Protein AF-A0A6G5A129-F1 (afdb_monomer_lite)

InterPro domains:
  IPR042097 Aminopeptidase N-like 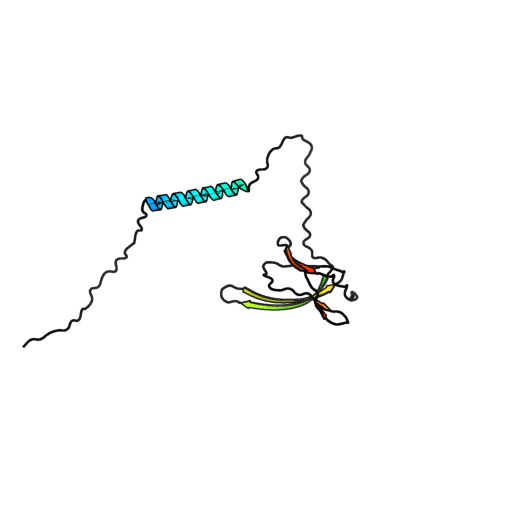, N-terminal domain superfamliy [G3DSA:2.60.40.1730] (72-171)
  IPR042097 Aminopeptidase N-like , N-terminal domain superfamliy [SSF63737] (74-168)
  IPR045357 Aminopeptidase N-like , N-terminal domain [PF17900] (83-166)
  IPR050344 Peptidase M1 family aminopeptidases [PTHR11533] (62-167)

Foldseek 3Di:
DDDDDDDDDDDDPDDPDPDPDDDDQPPVNVVVVVVVVVVVVVVVVVVVVVPDPPDDDDDDDDDDDDDPDPDDPDPLDDDPQKDWDDKDKAKAWDPPDPGDIDIDIDTDIAGQDKDQKDKDAADPDDDPDDWDWAQDPVGIDTWDWDDWDAPHVSRMIITGTPGIHDGGDDDDDD

Radius of gyration: 35.51 Å; chains: 1; bounding box: 64×57×125 Å

Organism: Rhipicephalus microplus (NCBI:txid6941)

pLDDT: mean 80.68, std 17.99, range [32.91, 98.31]

Sequence (174 aa):
MSPSTEYLDMDKNDDVAHKNRGMYVSHKCIAICVILVVAALAIVGITTKLLTEKGESGTAKPAEPIKPVPALPKNVRLPRSLVPVHYDVELTPRLDGKFTFNGSVAILVRCALETWNVTLHIKDLNVSDVSVSESNAAGDSHVEHDSYDEDKHLQFLIIKLKRPLAVGPTTPSG

Structure (mmCIF, N/CA/C/O backbone):
data_AF-A0A6G5A129-F1
#
_entry.id   AF-A0A6G5A129-F1
#
loop_
_atom_site.group_PDB
_atom_site.id
_atom_site.type_symbol
_atom_site.label_atom_id
_atom_site.label_alt_id
_atom_site.label_comp_id
_atom_site.label_asym_id
_atom_site.label_entity_id
_atom_site.label_seq_id
_atom_site.pdbx_PDB_ins_code
_atom_site.Cartn_x
_atom_site.Cartn_y
_atom_site.Cartn_z
_atom_site.occupancy
_atom_site.B_iso_or_equiv
_atom_site.auth_seq_id
_atom_site.auth_comp_id
_atom_site.auth_asym_id
_atom_site.auth_atom_id
_atom_site.pdbx_PDB_model_num
ATOM 1 N N . MET A 1 1 ? -31.109 0.072 96.633 1.00 41.88 1 MET A N 1
ATOM 2 C CA . MET A 1 1 ? -29.932 0.339 95.782 1.00 41.88 1 MET A CA 1
ATOM 3 C C . MET A 1 1 ? -30.396 0.302 94.337 1.00 41.88 1 MET A C 1
ATOM 5 O O . MET A 1 1 ? -30.818 -0.753 93.893 1.00 41.88 1 MET A O 1
ATOM 9 N N . SER A 1 2 ? -30.400 1.448 93.656 1.00 54.59 2 SER A N 1
ATOM 10 C CA . SER A 1 2 ? -30.260 1.482 92.187 1.00 54.59 2 SER A CA 1
ATOM 11 C C . SER A 1 2 ? -28.765 1.299 91.863 1.00 54.59 2 SER A C 1
ATOM 13 O O . SER A 1 2 ? -27.963 1.622 92.752 1.00 54.59 2 SER A O 1
ATOM 15 N N . PRO A 1 3 ? -28.363 0.748 90.698 1.00 52.59 3 PRO A N 1
ATOM 16 C CA . PRO A 1 3 ? -28.336 1.493 89.417 1.00 52.59 3 PRO A CA 1
ATOM 17 C C . PRO A 1 3 ? -28.801 0.664 88.180 1.00 52.59 3 PRO A C 1
ATOM 19 O O . PRO A 1 3 ? -28.818 -0.559 88.238 1.00 52.59 3 PRO A O 1
ATOM 22 N N . SER A 1 4 ? -29.429 1.281 87.161 1.00 51.31 4 SER A N 1
ATOM 23 C CA . SER A 1 4 ? -28.897 1.711 85.827 1.00 51.31 4 SER A CA 1
ATOM 24 C C . SER A 1 4 ? -28.248 0.600 84.976 1.00 51.31 4 SER A C 1
ATOM 26 O O . SER A 1 4 ? -27.444 -0.140 85.520 1.00 51.31 4 SER A O 1
ATOM 28 N N . THR A 1 5 ? -28.393 0.427 83.652 1.00 57.16 5 THR A N 1
ATOM 29 C CA . THR A 1 5 ? -29.165 0.979 82.504 1.00 57.16 5 THR A CA 1
ATOM 30 C C . THR A 1 5 ? -28.729 0.140 81.283 1.00 57.16 5 THR A C 1
ATOM 32 O O . THR A 1 5 ? -27.524 0.024 81.103 1.00 57.16 5 THR A O 1
ATOM 35 N N . GLU A 1 6 ? -29.629 -0.349 80.420 1.00 54.47 6 GLU A N 1
ATOM 36 C CA . GLU A 1 6 ? -29.341 -0.714 79.005 1.00 54.47 6 GLU A CA 1
ATOM 37 C C . GLU A 1 6 ? -30.702 -0.939 78.306 1.00 54.47 6 GLU A C 1
ATOM 39 O O . GLU A 1 6 ? -31.440 -1.845 78.676 1.00 54.47 6 GLU A O 1
ATOM 44 N N . TYR A 1 7 ? -31.288 0.032 77.598 1.00 56.38 7 TYR A N 1
ATOM 45 C CA . TYR A 1 7 ? -31.047 0.409 76.196 1.00 56.38 7 TYR A CA 1
ATOM 46 C C . TYR A 1 7 ? -30.998 -0.777 75.224 1.00 56.38 7 TYR A C 1
ATOM 48 O O . TYR A 1 7 ? -29.929 -1.253 74.871 1.00 56.38 7 TYR A O 1
ATOM 56 N N . LEU A 1 8 ? -32.168 -1.191 74.732 1.00 56.53 8 LEU A N 1
ATOM 57 C CA . LEU A 1 8 ? -32.296 -1.712 73.375 1.00 56.53 8 LEU A CA 1
ATOM 58 C C . LEU A 1 8 ? -33.528 -1.085 72.726 1.00 56.53 8 LEU A C 1
ATOM 60 O O . LEU A 1 8 ? -34.671 -1.458 72.991 1.00 56.53 8 LEU A O 1
ATOM 64 N N . ASP A 1 9 ? -33.233 -0.090 71.895 1.00 58.56 9 ASP A N 1
ATOM 65 C CA . ASP A 1 9 ? -34.072 0.383 70.809 1.00 58.56 9 ASP A CA 1
ATOM 66 C C . ASP A 1 9 ? -34.520 -0.801 69.949 1.00 58.56 9 ASP A C 1
ATOM 68 O O . ASP A 1 9 ? -33.696 -1.548 69.420 1.00 58.56 9 ASP A O 1
ATOM 72 N N . MET A 1 10 ? -35.828 -0.953 69.776 1.00 60.31 10 MET A N 1
ATOM 73 C CA . MET A 1 10 ? -36.397 -1.806 68.741 1.00 60.31 10 MET A CA 1
ATOM 74 C C . MET A 1 10 ? -37.401 -0.978 67.944 1.00 60.31 10 MET A C 1
ATOM 76 O O . MET A 1 10 ? -38.541 -0.760 68.347 1.00 60.31 10 MET A O 1
ATOM 80 N N . ASP A 1 11 ? -36.867 -0.484 66.831 1.00 59.62 11 ASP A N 1
ATOM 81 C CA . ASP A 1 11 ? -37.473 -0.469 65.504 1.00 59.62 11 ASP A CA 1
ATOM 82 C C . ASP A 1 11 ? -38.799 0.292 65.344 1.00 59.62 11 ASP A C 1
ATOM 84 O O . ASP A 1 11 ? -39.902 -0.258 65.365 1.00 59.62 11 ASP A O 1
ATOM 88 N N . LYS A 1 12 ? -38.671 1.604 65.112 1.00 59.81 12 LYS A N 1
ATOM 89 C CA . LYS A 1 12 ? -39.707 2.375 64.425 1.00 59.81 12 LYS A CA 1
ATOM 90 C C . LYS A 1 12 ? -39.585 2.078 62.934 1.00 59.81 12 LYS A C 1
ATOM 92 O O . LYS A 1 12 ? -38.637 2.498 62.281 1.00 59.81 12 LYS A O 1
ATOM 97 N N . ASN A 1 13 ? -40.566 1.340 62.433 1.00 57.28 13 ASN A N 1
ATOM 98 C CA . ASN A 1 13 ? -40.803 1.136 61.016 1.00 57.28 13 ASN A CA 1
ATOM 99 C C . ASN A 1 13 ? -41.123 2.496 60.371 1.00 57.28 13 ASN A C 1
ATOM 101 O O . ASN A 1 13 ? -42.261 2.963 60.422 1.00 57.28 13 ASN A O 1
ATOM 105 N N . ASP A 1 14 ? -40.098 3.152 59.834 1.00 64.69 14 ASP A N 1
ATOM 106 C CA . ASP A 1 14 ? -40.235 4.406 59.107 1.00 64.69 14 ASP A CA 1
ATOM 107 C C . ASP A 1 14 ? -40.637 4.103 57.659 1.00 64.69 14 ASP A C 1
ATOM 109 O O . ASP A 1 14 ? -39.855 3.596 56.851 1.00 64.69 14 ASP A O 1
ATOM 113 N N . ASP A 1 15 ? -41.885 4.440 57.337 1.00 61.50 15 ASP A N 1
ATOM 114 C CA . ASP A 1 15 ? -42.416 4.515 55.982 1.00 61.50 15 ASP A CA 1
ATOM 115 C C . ASP A 1 15 ? -41.461 5.306 55.068 1.00 61.50 15 ASP A C 1
ATOM 117 O O . ASP A 1 15 ? -41.322 6.531 55.169 1.00 61.50 15 ASP A O 1
ATOM 121 N N . VAL A 1 16 ? -40.805 4.617 54.129 1.00 59.00 16 VAL A N 1
ATOM 122 C CA . VAL A 1 16 ? -39.962 5.257 53.111 1.00 59.00 16 VAL A CA 1
ATOM 123 C C . VAL A 1 16 ? -40.865 5.949 52.089 1.00 59.00 16 VAL A C 1
ATOM 125 O O . VAL A 1 16 ? -41.229 5.407 51.046 1.00 59.00 16 VAL A O 1
ATOM 128 N N . ALA A 1 17 ? -41.228 7.192 52.387 1.00 56.66 17 ALA A N 1
ATOM 129 C CA . ALA A 1 17 ? -41.852 8.096 51.437 1.00 56.66 17 ALA A CA 1
ATOM 130 C C . ALA A 1 17 ? -40.867 8.415 50.294 1.00 56.66 17 ALA A C 1
ATOM 132 O O . ALA A 1 17 ? -39.847 9.085 50.492 1.00 56.66 17 ALA A O 1
ATOM 133 N N . HIS A 1 18 ? -41.182 7.980 49.070 1.00 57.81 18 HIS A N 1
ATOM 134 C CA . HIS A 1 18 ? -40.475 8.416 47.864 1.00 57.81 18 HIS A CA 1
ATOM 135 C C . HIS A 1 18 ? -40.648 9.929 47.673 1.00 57.81 18 HIS A C 1
ATOM 137 O O . HIS A 1 18 ? -41.658 10.422 47.171 1.00 57.81 18 HIS A O 1
ATOM 143 N N . LYS A 1 19 ? -39.630 10.692 48.076 1.00 58.19 19 LYS A N 1
ATOM 144 C CA . LYS A 1 19 ? -39.567 12.134 47.848 1.00 58.19 19 LYS A CA 1
ATOM 145 C C . LYS A 1 19 ? -39.252 12.407 46.375 1.00 58.19 19 LYS A C 1
ATOM 147 O O . LYS A 1 19 ? -38.087 12.413 45.982 1.00 58.19 19 LYS A O 1
ATOM 152 N N . ASN A 1 20 ? -40.275 12.693 45.571 1.00 58.59 20 ASN A N 1
ATOM 153 C CA . ASN A 1 20 ? -40.096 13.272 44.238 1.00 58.59 20 ASN A CA 1
ATOM 154 C C . ASN A 1 20 ? -39.447 14.656 44.381 1.00 58.59 20 ASN A C 1
ATOM 156 O O . ASN A 1 20 ? -40.073 15.613 44.840 1.00 58.59 20 ASN A O 1
ATOM 160 N N . ARG A 1 21 ? -38.164 14.767 44.026 1.00 54.22 21 ARG A N 1
ATOM 161 C CA . ARG A 1 21 ? -37.444 16.044 44.030 1.00 54.22 21 ARG A CA 1
ATOM 162 C C . ARG A 1 21 ? -37.759 16.793 42.737 1.00 54.22 21 ARG A C 1
ATOM 164 O O . ARG A 1 21 ? -37.182 16.507 41.695 1.00 54.22 21 ARG A O 1
ATOM 171 N N . GLY A 1 22 ? -38.682 17.748 42.813 1.00 59.59 22 GLY A N 1
ATOM 172 C CA . GLY A 1 22 ? -38.855 18.760 41.772 1.00 59.59 22 GLY A CA 1
ATOM 173 C C . GLY A 1 22 ? -37.654 19.712 41.729 1.00 59.59 22 GLY A C 1
ATOM 174 O O . GLY A 1 22 ? -37.106 20.071 42.772 1.00 59.59 22 GLY A O 1
ATOM 175 N N . MET A 1 23 ? -37.240 20.112 40.525 1.00 59.09 23 MET A N 1
ATOM 176 C CA . MET A 1 23 ? -36.174 21.089 40.301 1.00 59.09 23 MET A CA 1
ATOM 177 C C . MET A 1 23 ? -36.798 22.438 39.938 1.00 59.09 23 MET A C 1
ATOM 179 O O . MET A 1 23 ? -37.466 22.565 38.915 1.00 59.09 23 MET A O 1
ATOM 183 N N . TYR A 1 24 ? -36.588 23.448 40.780 1.00 59.41 24 TYR A N 1
ATOM 184 C CA . TYR A 1 24 ? -37.041 24.811 40.514 1.00 59.41 24 TYR A CA 1
ATOM 185 C C . TYR A 1 24 ? -35.995 25.518 39.657 1.00 59.41 24 TYR A C 1
ATOM 187 O O . TYR A 1 24 ? -34.908 25.853 40.129 1.00 59.41 24 TYR A O 1
ATOM 195 N N . VAL A 1 25 ? -36.310 25.731 38.383 1.00 61.19 25 VAL A N 1
ATOM 196 C CA . VAL A 1 25 ? -35.464 26.526 37.493 1.00 61.19 25 VAL A CA 1
ATOM 197 C C . VAL A 1 25 ? -35.785 27.995 37.752 1.00 61.19 25 VAL A C 1
ATOM 199 O O . VAL A 1 25 ? -36.909 28.440 37.529 1.00 61.19 25 VAL A O 1
ATOM 202 N N . SER A 1 26 ? -34.819 28.762 38.264 1.00 73.12 26 SER A N 1
ATOM 203 C CA . SER A 1 26 ? -35.027 30.201 38.449 1.00 73.12 26 SER A CA 1
ATOM 204 C C . SER A 1 26 ? -35.276 30.867 37.089 1.00 73.12 26 SER A C 1
ATOM 206 O O . SER A 1 26 ? -34.664 30.490 36.088 1.00 73.12 26 SER A O 1
ATOM 208 N N . HIS A 1 27 ? -36.133 31.889 37.035 1.00 71.06 27 HIS A N 1
ATOM 209 C CA . HIS A 1 27 ? -36.418 32.626 35.794 1.00 71.06 27 HIS A CA 1
ATOM 210 C C . HIS A 1 27 ? -35.149 33.140 35.094 1.00 71.06 27 HIS A C 1
ATOM 212 O O . HIS A 1 27 ? -35.099 33.201 33.868 1.00 71.06 27 HIS A O 1
ATOM 218 N N . LYS A 1 28 ? -34.100 33.453 35.866 1.00 79.69 28 LYS A N 1
ATOM 219 C CA . LYS A 1 28 ? -32.795 33.870 35.342 1.00 79.69 28 LYS A CA 1
ATOM 220 C C . LYS A 1 28 ? -32.068 32.726 34.628 1.00 79.69 28 LYS A C 1
ATOM 222 O O . LYS A 1 28 ? -31.501 32.953 33.568 1.00 79.69 28 LYS A O 1
ATOM 227 N N . CYS A 1 29 ? -32.140 31.500 35.148 1.00 78.56 29 CYS A N 1
ATOM 228 C CA . CYS A 1 29 ? -31.595 30.313 34.483 1.00 78.56 29 CYS A CA 1
ATOM 229 C C . CYS A 1 29 ? -32.354 29.995 33.189 1.00 78.56 29 CYS A C 1
ATOM 231 O O . CYS A 1 29 ? -31.717 29.725 32.178 1.00 78.56 29 CYS A O 1
ATOM 233 N N . ILE A 1 30 ? -33.691 30.097 33.189 1.00 83.25 30 ILE A N 1
ATOM 234 C CA . ILE A 1 30 ? -34.497 29.916 31.968 1.00 83.25 30 ILE A CA 1
ATOM 235 C C . ILE A 1 30 ? -34.114 30.967 30.925 1.00 83.25 30 ILE A C 1
ATOM 237 O O . ILE A 1 30 ? -33.855 30.614 29.780 1.00 83.25 30 ILE A O 1
ATOM 241 N N . ALA A 1 31 ? -34.017 32.240 31.319 1.00 82.00 31 ALA A N 1
ATOM 242 C CA . ALA A 1 31 ? -33.621 33.315 30.414 1.00 82.00 31 ALA A CA 1
ATOM 243 C C . ALA A 1 31 ? -32.226 33.076 29.814 1.00 82.00 31 ALA A C 1
ATOM 245 O O . ALA A 1 31 ? -32.053 33.213 28.608 1.00 82.00 31 ALA A O 1
ATOM 246 N N . ILE A 1 32 ? -31.254 32.643 30.624 1.00 86.50 32 ILE A N 1
ATOM 247 C CA . ILE A 1 32 ? -29.905 32.303 30.149 1.00 86.50 32 ILE A CA 1
ATOM 248 C C . ILE A 1 32 ? -29.949 31.114 29.182 1.00 86.50 32 ILE A C 1
ATOM 250 O O . ILE A 1 32 ? -29.366 31.192 28.105 1.00 86.50 32 ILE A O 1
ATOM 254 N N . CYS A 1 33 ? -30.674 30.042 29.509 1.00 84.88 33 CYS A N 1
ATOM 255 C CA . CYS A 1 33 ? -30.817 28.888 28.620 1.00 84.88 33 CYS A CA 1
ATOM 256 C C . CYS A 1 33 ? -31.476 29.270 27.287 1.00 84.88 33 CYS A C 1
ATOM 258 O O . CYS A 1 33 ? -31.000 28.851 26.237 1.00 84.88 33 CYS A O 1
ATOM 260 N N . VAL A 1 34 ? -32.519 30.105 27.308 1.00 89.62 34 VAL A N 1
ATOM 261 C CA . VAL A 1 34 ? -33.186 30.592 26.091 1.00 89.62 34 VAL A CA 1
ATOM 262 C C . VAL A 1 34 ? -32.233 31.443 25.252 1.00 89.62 34 VAL A C 1
ATOM 264 O O . VAL A 1 34 ? -32.150 31.239 24.044 1.00 89.62 34 VAL A O 1
ATOM 267 N N . ILE A 1 35 ? -31.457 32.336 25.873 1.00 89.31 35 ILE A N 1
ATOM 268 C CA . ILE A 1 35 ? -30.455 33.152 25.170 1.00 89.31 35 ILE A CA 1
ATOM 269 C C . ILE A 1 35 ? -29.382 32.266 24.526 1.00 89.31 35 ILE A C 1
ATOM 271 O O . ILE A 1 35 ? -29.034 32.483 23.367 1.00 89.31 35 ILE A O 1
ATOM 275 N N . LEU A 1 36 ? -28.893 31.241 25.232 1.00 87.94 36 LEU A N 1
ATOM 276 C CA . LEU A 1 36 ? -27.897 30.308 24.697 1.00 87.94 36 LEU A CA 1
ATOM 277 C C . LEU A 1 36 ? -28.438 29.500 23.510 1.00 87.94 36 LEU A C 1
ATOM 279 O O . LEU A 1 36 ? -27.736 29.333 22.514 1.00 87.94 36 LEU A O 1
ATOM 283 N N . VAL A 1 37 ? -29.694 29.052 23.577 1.00 92.25 37 VAL A N 1
ATOM 284 C CA . VAL A 1 37 ? -30.350 28.346 22.465 1.00 92.25 37 VAL A CA 1
ATOM 285 C C . VAL A 1 37 ? -30.526 29.271 21.259 1.00 92.25 37 VAL A C 1
ATOM 287 O O . VAL A 1 37 ? -30.201 28.883 20.140 1.00 92.25 37 VAL A O 1
ATOM 290 N N . VAL A 1 38 ? -30.973 30.514 21.466 1.00 91.25 38 VAL A N 1
ATOM 291 C CA . VAL A 1 38 ? -31.131 31.499 20.382 1.00 91.25 38 VAL A CA 1
ATOM 292 C C . VAL A 1 38 ? -29.783 31.849 19.744 1.00 91.25 38 VAL A C 1
ATOM 294 O O . VAL A 1 38 ? -29.689 31.908 18.518 1.00 91.25 38 VAL A O 1
ATOM 297 N N . ALA A 1 39 ? -28.725 32.014 20.543 1.00 90.44 39 ALA A N 1
ATOM 298 C CA . ALA A 1 39 ? -27.376 32.257 20.037 1.00 90.44 39 ALA A CA 1
ATOM 299 C C . ALA A 1 39 ? -26.863 31.079 19.191 1.00 90.44 39 ALA A C 1
ATOM 301 O O . ALA A 1 39 ? -26.334 31.294 18.102 1.00 90.44 39 ALA A O 1
ATOM 302 N N . ALA A 1 40 ? -27.080 29.837 19.638 1.00 89.25 40 ALA A N 1
ATOM 303 C CA . ALA A 1 40 ? -26.706 28.647 18.876 1.00 89.25 40 ALA A CA 1
ATOM 304 C C . ALA A 1 40 ? -27.445 28.564 17.526 1.00 89.25 40 ALA A C 1
ATOM 306 O O . ALA A 1 40 ? -26.823 28.292 16.499 1.00 89.25 40 ALA A O 1
ATOM 307 N N . LEU A 1 41 ? -28.748 28.867 17.497 1.00 89.38 41 LEU A N 1
ATOM 308 C CA . LEU A 1 41 ? -29.537 28.888 16.259 1.00 89.38 41 LEU A CA 1
ATOM 309 C C . LEU A 1 41 ? -29.075 29.987 15.291 1.00 89.38 41 LEU A C 1
ATOM 311 O O . LEU A 1 41 ? -28.991 29.747 14.086 1.00 89.38 41 LEU A O 1
ATOM 315 N N . ALA A 1 42 ? -28.727 31.171 15.802 1.00 88.62 42 ALA A N 1
ATOM 316 C CA . ALA A 1 42 ? -28.190 32.257 14.986 1.00 88.62 42 ALA A CA 1
ATOM 317 C C . ALA A 1 42 ? -26.839 31.881 14.357 1.00 88.62 42 ALA A C 1
ATOM 319 O O . ALA A 1 42 ? -26.628 32.128 13.171 1.00 88.62 42 ALA A O 1
ATOM 320 N N . ILE A 1 43 ? -25.954 31.224 15.114 1.00 86.69 43 ILE A N 1
ATOM 321 C CA . ILE A 1 43 ? -24.654 30.756 14.612 1.00 86.69 43 ILE A CA 1
ATOM 322 C C . ILE A 1 43 ? -24.846 29.745 13.474 1.00 86.69 43 ILE A C 1
ATOM 324 O O . ILE A 1 43 ? -24.238 29.904 12.419 1.00 86.69 43 ILE A O 1
ATOM 328 N N . VAL A 1 44 ? -25.735 28.758 13.636 1.00 85.75 44 VAL A N 1
ATOM 329 C CA . VAL A 1 44 ? -26.040 27.763 12.586 1.00 85.75 44 VAL A CA 1
ATOM 330 C C . VAL A 1 44 ? -26.679 28.413 11.348 1.00 85.75 44 VAL A C 1
ATOM 332 O O . VAL A 1 44 ? -26.372 28.052 10.209 1.00 85.75 44 VAL A O 1
ATOM 335 N N . GLY A 1 45 ? -27.545 29.410 11.543 1.00 79.19 45 GLY A N 1
ATOM 336 C CA . GLY A 1 45 ? -28.138 30.176 10.445 1.00 79.19 45 GLY A CA 1
ATOM 337 C C . GLY A 1 45 ? -27.107 30.990 9.654 1.00 79.19 45 GLY A C 1
ATOM 338 O O . GLY A 1 45 ? -27.173 31.049 8.427 1.00 79.19 45 GLY A O 1
ATOM 339 N N . ILE A 1 46 ? -26.125 31.587 10.335 1.00 81.25 46 ILE A N 1
ATOM 340 C CA . ILE A 1 46 ? -25.059 32.366 9.691 1.00 81.25 46 ILE A CA 1
ATOM 341 C C . ILE A 1 46 ? -24.078 31.445 8.950 1.00 81.25 46 ILE A C 1
ATOM 343 O O . ILE A 1 46 ? -23.717 31.742 7.812 1.00 81.25 46 ILE A O 1
ATOM 347 N N . THR A 1 47 ? -23.683 30.306 9.530 1.00 72.62 47 THR A N 1
ATOM 348 C CA . THR A 1 47 ? -22.745 29.371 8.877 1.00 72.62 47 THR A CA 1
ATOM 349 C C . THR A 1 47 ? -23.340 28.718 7.629 1.00 72.62 47 THR A C 1
ATOM 351 O O . THR A 1 47 ? -22.653 28.602 6.615 1.00 72.62 47 THR A O 1
ATOM 354 N N . THR A 1 48 ? -24.629 28.365 7.644 1.00 68.81 48 THR A N 1
ATOM 355 C CA . THR A 1 48 ? -25.322 27.850 6.447 1.00 68.81 48 THR A CA 1
ATOM 356 C C . THR A 1 48 ? -25.486 28.917 5.361 1.00 68.81 48 THR A C 1
ATOM 358 O O . THR A 1 48 ? -25.363 28.609 4.176 1.00 68.81 48 THR A O 1
ATOM 361 N N . LYS A 1 49 ? -25.691 30.186 5.737 1.00 70.94 49 LYS A N 1
ATOM 362 C CA . LYS A 1 49 ? -25.771 31.320 4.802 1.00 70.94 49 LYS A CA 1
ATOM 363 C C . LYS A 1 49 ? -24.432 31.695 4.162 1.00 70.9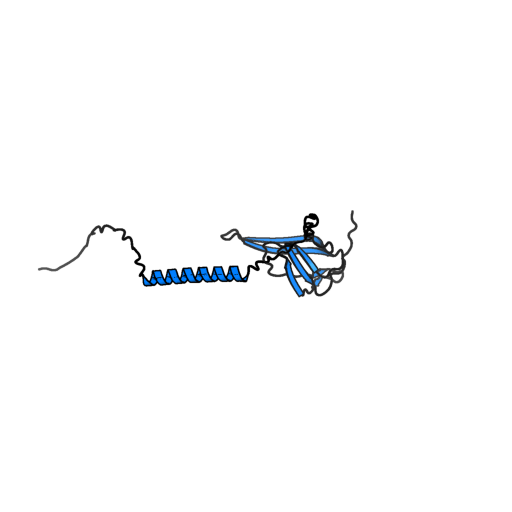4 49 LYS A C 1
ATOM 365 O O . LYS A 1 49 ? -24.446 32.123 3.015 1.00 70.94 49 LYS A O 1
ATOM 370 N N . LEU A 1 50 ? -23.311 31.543 4.870 1.00 64.31 50 LEU A N 1
ATOM 371 C CA . LEU A 1 50 ? -21.978 31.894 4.356 1.00 64.31 50 LEU A CA 1
ATOM 372 C C . LEU A 1 50 ? -21.373 30.833 3.425 1.00 64.31 50 LEU A C 1
ATOM 374 O O . LEU A 1 50 ? -20.531 31.174 2.604 1.00 64.31 50 LEU A O 1
ATOM 378 N N . LEU A 1 51 ? -21.802 29.572 3.531 1.00 59.25 51 LEU A N 1
ATOM 379 C CA . LEU A 1 51 ? -21.315 28.473 2.681 1.00 59.25 51 LEU A CA 1
ATOM 380 C C . LEU A 1 51 ? -22.297 28.079 1.567 1.00 59.25 51 LEU A C 1
ATOM 382 O O . LEU A 1 51 ? -21.955 27.278 0.701 1.00 59.25 51 LEU A O 1
ATOM 386 N N . THR A 1 52 ? -23.506 28.645 1.563 1.00 54.59 52 THR A N 1
ATOM 387 C CA . THR A 1 52 ? -24.455 28.477 0.457 1.00 54.59 52 THR A CA 1
ATOM 388 C C . THR A 1 52 ? -24.276 29.627 -0.527 1.00 54.59 52 THR A C 1
ATOM 390 O O . THR A 1 52 ? -24.993 30.628 -0.473 1.00 54.59 52 THR A O 1
ATOM 393 N N . GLU A 1 53 ? -23.327 29.482 -1.453 1.00 56.75 53 GLU A N 1
ATOM 394 C CA . GLU A 1 53 ? -23.355 30.239 -2.704 1.00 56.75 53 GLU A CA 1
ATOM 395 C C . GLU A 1 53 ? -24.639 29.872 -3.459 1.00 56.75 53 GLU A C 1
ATOM 397 O O . GLU A 1 53 ? -24.746 28.850 -4.136 1.00 56.75 53 GLU A O 1
ATOM 402 N N . LYS A 1 54 ? -25.660 30.719 -3.311 1.00 40.88 54 LYS A N 1
ATOM 403 C CA . LYS A 1 54 ? -26.855 30.698 -4.148 1.00 40.88 54 LYS A CA 1
ATOM 404 C C . LYS A 1 54 ? -26.490 31.316 -5.498 1.00 40.88 54 LYS A C 1
ATOM 406 O O . LYS A 1 54 ? -26.660 32.514 -5.707 1.00 40.88 54 LYS A O 1
ATOM 411 N N . GLY A 1 55 ? -25.960 30.495 -6.398 1.00 48.59 55 GLY A N 1
ATOM 412 C CA . GLY A 1 55 ? -25.779 30.859 -7.797 1.00 48.59 55 GLY A CA 1
ATOM 413 C C . GLY A 1 55 ? -27.114 30.822 -8.533 1.00 48.59 55 GLY A C 1
ATOM 414 O O . GLY A 1 55 ? -27.577 29.750 -8.908 1.00 48.59 55 GLY A O 1
ATOM 415 N N . GLU A 1 56 ? -27.726 31.984 -8.760 1.00 48.00 56 GLU A N 1
ATOM 416 C CA . GLU A 1 56 ? -28.766 32.126 -9.778 1.00 48.00 56 GLU A CA 1
ATOM 417 C C . GLU A 1 56 ? -28.781 33.551 -10.340 1.00 48.00 56 GLU A C 1
ATOM 419 O O . GLU A 1 56 ? -29.082 34.508 -9.631 1.00 48.00 56 GLU A O 1
ATOM 424 N N . SER A 1 57 ? -28.474 33.687 -11.630 1.00 36.16 57 SER A N 1
ATOM 425 C CA . SER A 1 57 ? -29.112 34.687 -12.486 1.00 36.16 57 SER A CA 1
ATOM 426 C C . SER A 1 57 ? -28.944 34.262 -13.940 1.00 36.16 57 SER A C 1
ATOM 428 O O . SER A 1 57 ? -27.845 34.289 -14.496 1.00 36.16 57 SER A O 1
ATOM 430 N N . GLY A 1 58 ? -30.041 33.797 -14.531 1.00 41.31 58 GLY A N 1
ATOM 431 C CA . GLY A 1 58 ? -30.148 33.562 -15.960 1.00 41.31 58 GLY A CA 1
ATOM 432 C C . GLY A 1 58 ? -30.625 34.815 -16.688 1.00 41.31 58 GLY A C 1
ATOM 433 O O . GLY A 1 58 ? -31.492 35.529 -16.193 1.00 41.31 58 GLY A O 1
ATOM 434 N N . THR A 1 59 ? -30.141 34.993 -17.918 1.00 32.91 59 THR A N 1
ATOM 435 C CA . THR A 1 59 ? -30.899 35.668 -18.976 1.00 32.91 59 THR A CA 1
ATOM 436 C C . THR A 1 59 ? -30.721 34.886 -20.279 1.00 32.91 59 THR A C 1
ATOM 438 O O . THR A 1 59 ? -29.618 34.490 -20.645 1.00 32.91 59 THR A O 1
ATOM 441 N N . ALA A 1 60 ? -31.852 34.602 -20.921 1.00 46.03 60 ALA A N 1
ATOM 442 C CA . ALA A 1 60 ? -32.082 33.573 -21.928 1.00 46.03 60 ALA A CA 1
ATOM 443 C C . ALA A 1 60 ? -31.695 33.949 -23.374 1.00 46.03 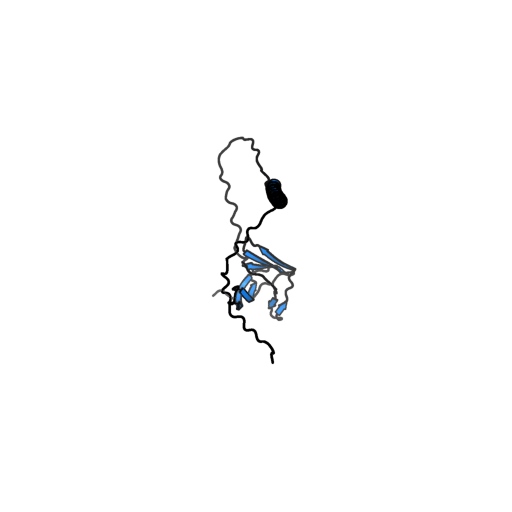60 ALA A C 1
ATOM 445 O O . ALA A 1 60 ? -31.838 35.103 -23.774 1.00 46.03 60 ALA A O 1
ATOM 446 N N . LYS A 1 61 ? -31.390 32.936 -24.206 1.00 39.91 61 LYS A N 1
ATOM 447 C CA . LYS A 1 61 ? -31.844 32.866 -25.612 1.00 39.91 61 LYS A CA 1
ATOM 448 C C . LYS A 1 61 ? -31.897 31.394 -26.095 1.00 39.91 61 LYS A C 1
ATOM 450 O O . LYS A 1 61 ? -30.973 30.654 -25.772 1.00 39.91 61 LYS A O 1
ATOM 455 N N . PRO A 1 62 ? -32.948 30.936 -26.811 1.00 55.75 62 PRO A N 1
ATOM 456 C CA . PRO A 1 62 ? -33.275 29.507 -26.936 1.00 55.75 62 PRO A CA 1
ATOM 457 C C . PRO A 1 62 ? -32.681 28.836 -28.186 1.00 55.75 62 PRO A C 1
ATOM 459 O O . PRO A 1 62 ? -32.834 29.370 -29.283 1.00 55.75 62 PRO A O 1
ATOM 462 N N . ALA A 1 63 ? -32.101 27.638 -28.022 1.00 54.03 63 ALA A N 1
ATOM 463 C CA . ALA A 1 63 ? -31.984 26.599 -29.056 1.00 54.03 63 ALA A CA 1
ATOM 464 C C . ALA A 1 63 ? -31.659 25.221 -28.420 1.00 54.03 63 ALA A C 1
ATOM 466 O O . ALA A 1 63 ? -30.604 25.061 -27.822 1.00 54.03 63 ALA A O 1
ATOM 467 N N . GLU A 1 64 ? -32.621 24.298 -28.539 1.00 58.09 64 GLU A N 1
ATOM 468 C CA . GLU A 1 64 ? -32.655 22.819 -28.411 1.00 58.09 64 GLU A CA 1
ATOM 469 C C . GLU A 1 64 ? -31.852 22.019 -27.338 1.00 58.09 64 GLU A C 1
ATOM 471 O O . GLU A 1 64 ? -30.709 22.323 -27.008 1.00 58.09 64 GLU A O 1
ATOM 476 N N . PRO A 1 65 ? -32.444 20.936 -26.773 1.00 52.56 65 PRO A N 1
ATOM 477 C CA . PRO A 1 65 ? -31.996 20.323 -25.524 1.00 52.56 65 PRO A CA 1
ATOM 478 C C . PRO A 1 65 ? -30.958 19.213 -25.745 1.00 52.56 65 PRO A C 1
ATOM 480 O O . PRO A 1 65 ? -31.303 18.068 -26.038 1.00 52.56 65 PRO A O 1
ATOM 483 N N . ILE A 1 66 ? -29.682 19.505 -25.496 1.00 62.75 66 ILE A N 1
ATOM 484 C CA . ILE A 1 66 ? -28.667 18.464 -25.299 1.00 62.75 66 ILE A CA 1
ATOM 485 C C . ILE A 1 66 ? -28.597 18.179 -23.795 1.00 62.75 66 ILE A C 1
ATOM 487 O O . ILE A 1 66 ? -28.109 19.001 -23.020 1.00 62.75 66 ILE A O 1
ATOM 491 N N . LYS A 1 67 ? -29.118 17.021 -23.363 1.00 69.38 67 LYS A N 1
ATOM 492 C CA . LYS A 1 67 ? -28.884 16.508 -22.000 1.00 69.38 67 LYS A CA 1
ATOM 493 C C . LYS A 1 67 ? -27.374 16.546 -21.719 1.00 69.38 67 LYS A C 1
ATOM 495 O O . LYS A 1 67 ? -26.624 16.088 -22.582 1.00 69.38 67 LYS A O 1
ATOM 500 N N . PRO A 1 68 ? -26.913 17.016 -20.544 1.00 66.50 68 PRO A N 1
ATOM 501 C CA . PRO A 1 68 ? -25.509 16.893 -20.183 1.00 66.50 68 PRO A CA 1
ATOM 502 C C . PRO A 1 68 ? -25.122 15.417 -20.275 1.00 66.50 68 PRO A C 1
ATOM 504 O O . PRO A 1 68 ? -25.725 14.573 -19.607 1.00 66.50 68 PRO A O 1
ATOM 507 N N . VAL A 1 69 ? -24.161 15.097 -21.143 1.00 67.62 69 VAL A N 1
ATOM 508 C CA . VAL A 1 69 ? -23.518 13.783 -21.148 1.00 67.62 69 VAL A CA 1
ATOM 509 C C . VAL A 1 69 ? -23.021 13.545 -19.717 1.00 67.62 69 VAL A C 1
ATOM 511 O O . VAL A 1 69 ? -22.340 14.424 -19.180 1.00 67.62 69 VAL A O 1
ATOM 514 N N . PRO A 1 70 ? -23.384 12.426 -19.062 1.00 69.56 70 PRO A N 1
ATOM 515 C CA . PRO A 1 70 ? -22.877 12.120 -17.733 1.00 69.56 70 PRO A CA 1
ATOM 516 C C . PRO A 1 70 ? -21.350 12.195 -17.752 1.00 69.56 70 PRO A C 1
ATOM 518 O O . PRO A 1 70 ? -20.726 11.666 -18.674 1.00 69.56 70 PRO A O 1
ATOM 521 N N . ALA A 1 71 ? -20.753 12.866 -16.763 1.00 69.00 71 ALA A N 1
ATOM 522 C CA . ALA A 1 71 ? -19.304 12.890 -16.595 1.00 69.00 71 ALA A CA 1
ATOM 523 C C . ALA A 1 71 ? -18.754 11.458 -16.719 1.00 69.00 71 ALA A C 1
ATOM 525 O O . ALA A 1 71 ? -19.331 10.538 -16.132 1.00 69.00 71 ALA A O 1
ATOM 526 N N . LEU A 1 72 ? -17.686 11.266 -17.509 1.00 59.81 72 LEU A N 1
ATOM 527 C CA . LEU A 1 72 ? -17.059 9.953 -17.688 1.00 59.81 72 LEU A CA 1
ATOM 528 C C . LEU A 1 72 ? -16.886 9.269 -16.323 1.00 59.81 72 LEU A C 1
ATOM 530 O O . LEU A 1 72 ? -16.481 9.938 -15.365 1.00 59.81 72 LEU A O 1
ATOM 534 N N . PRO A 1 73 ? -17.170 7.958 -16.209 1.00 61.59 73 PRO A N 1
ATOM 535 C CA . PRO A 1 73 ? -16.991 7.264 -14.947 1.00 61.59 73 PRO A CA 1
ATOM 536 C C . PRO A 1 73 ? -15.534 7.418 -14.514 1.00 61.59 73 PRO A C 1
ATOM 538 O O . PRO A 1 73 ? -14.617 7.131 -15.290 1.00 61.59 73 PRO A O 1
ATOM 541 N N . LYS A 1 74 ? -15.317 7.890 -13.280 1.00 72.69 74 LYS A N 1
ATOM 542 C CA . LYS A 1 74 ? -13.977 7.895 -12.693 1.00 72.69 74 LYS A CA 1
ATOM 543 C C . LYS A 1 74 ? -13.434 6.467 -12.775 1.00 72.69 74 LYS A C 1
ATOM 545 O O . LYS A 1 74 ? -14.122 5.517 -12.399 1.00 72.69 74 LYS A O 1
ATOM 550 N N . ASN A 1 75 ? -12.238 6.307 -13.331 1.00 81.56 75 ASN A N 1
ATOM 551 C CA . ASN A 1 75 ? -11.666 4.989 -13.557 1.00 81.56 75 ASN A CA 1
ATOM 552 C C . ASN A 1 75 ? -11.262 4.364 -12.213 1.00 81.56 75 ASN A C 1
ATOM 554 O O . ASN A 1 75 ? -10.233 4.714 -11.649 1.00 81.56 75 ASN A O 1
ATOM 558 N N . VAL A 1 76 ? -12.092 3.449 -11.712 1.00 89.44 76 VAL A N 1
ATOM 559 C CA . VAL A 1 76 ? -11.879 2.711 -10.453 1.00 89.44 76 VAL A CA 1
ATOM 560 C C . VAL A 1 76 ? -10.906 1.537 -10.594 1.00 89.44 76 VAL A C 1
ATOM 562 O O . VAL A 1 76 ? -10.652 0.829 -9.626 1.00 89.44 76 VAL A O 1
ATOM 565 N N . ARG A 1 77 ? -10.396 1.262 -11.802 1.00 93.12 77 ARG A N 1
ATOM 566 C CA . ARG A 1 77 ? -9.493 0.129 -12.031 1.00 93.12 77 ARG A CA 1
ATOM 567 C C . ARG A 1 77 ? -8.068 0.498 -11.646 1.00 93.12 77 ARG A C 1
ATOM 569 O O . ARG A 1 77 ? -7.575 1.553 -12.036 1.00 93.12 77 ARG A O 1
ATOM 576 N N . LEU A 1 78 ? -7.396 -0.428 -10.969 1.00 95.38 78 LEU A N 1
ATOM 577 C CA . LEU A 1 78 ? -5.975 -0.304 -10.670 1.00 95.38 78 LEU A CA 1
ATOM 578 C C . LEU A 1 78 ? -5.120 -0.250 -11.952 1.00 95.38 78 LEU A C 1
ATOM 580 O O . LEU A 1 78 ? -5.478 -0.865 -12.970 1.00 95.38 78 LEU A O 1
ATOM 584 N N . PRO A 1 79 ? -3.967 0.444 -11.909 1.00 94.94 79 PRO A N 1
ATOM 585 C CA . PRO A 1 79 ? -2.940 0.341 -12.937 1.00 94.94 79 PRO A CA 1
ATOM 586 C C . PRO A 1 79 ? -2.496 -1.112 -13.148 1.00 94.94 79 PRO A C 1
ATOM 588 O O . PRO A 1 79 ? -2.435 -1.903 -12.213 1.00 94.94 79 PRO A O 1
ATOM 591 N N . ARG A 1 80 ? -2.135 -1.463 -14.387 1.00 95.31 80 ARG A N 1
ATOM 592 C CA . ARG A 1 80 ? -1.655 -2.814 -14.743 1.00 95.31 80 ARG A CA 1
ATOM 593 C C . ARG A 1 80 ? -0.135 -2.982 -14.619 1.00 95.31 80 ARG A C 1
ATOM 595 O O . ARG A 1 80 ? 0.397 -3.990 -15.071 1.00 95.31 80 ARG A O 1
ATOM 602 N N . SER A 1 81 ? 0.561 -1.985 -14.072 1.00 96.75 81 SER A N 1
ATOM 603 C CA . SER A 1 81 ? 2.020 -1.996 -13.919 1.00 96.75 81 SER A CA 1
ATOM 604 C C . SER A 1 81 ? 2.492 -3.038 -12.913 1.00 96.75 81 SER A C 1
ATOM 606 O O . SER A 1 81 ? 3.530 -3.653 -13.130 1.00 96.75 81 SER A O 1
ATOM 608 N N . LEU A 1 82 ? 1.722 -3.279 -11.851 1.00 96.56 82 LEU A N 1
ATOM 609 C CA . LEU A 1 82 ? 2.042 -4.247 -10.807 1.00 96.56 82 LEU A CA 1
ATOM 610 C C . LEU A 1 82 ? 1.003 -5.364 -10.807 1.00 96.56 82 LEU A C 1
ATOM 612 O O . LEU A 1 82 ? -0.198 -5.113 -10.733 1.00 96.56 82 LEU A O 1
ATOM 616 N N . VAL A 1 83 ? 1.477 -6.602 -10.900 1.00 96.31 83 VAL A N 1
ATOM 617 C CA . VAL A 1 83 ? 0.634 -7.798 -10.906 1.00 96.31 83 VAL A CA 1
ATOM 618 C C . VAL A 1 83 ? 0.920 -8.588 -9.631 1.00 96.31 83 VAL A C 1
ATOM 620 O O . VAL A 1 83 ? 2.048 -9.059 -9.475 1.00 96.31 83 VAL A O 1
ATOM 623 N N . PRO A 1 84 ? -0.045 -8.741 -8.711 1.00 96.50 84 PRO A N 1
ATOM 624 C CA . PRO A 1 84 ? 0.175 -9.520 -7.502 1.00 96.50 84 PRO A CA 1
ATOM 625 C C . PRO A 1 84 ? 0.382 -10.999 -7.841 1.00 96.50 84 PRO A C 1
ATOM 627 O O . PRO A 1 84 ? -0.278 -11.548 -8.723 1.00 96.50 84 PRO A O 1
ATOM 630 N N . VAL A 1 85 ? 1.311 -11.630 -7.131 1.00 95.88 85 VAL A N 1
ATOM 631 C CA . VAL A 1 85 ? 1.681 -13.043 -7.284 1.00 95.88 85 VAL A CA 1
ATOM 632 C C . VAL A 1 85 ? 1.290 -13.830 -6.039 1.00 95.88 85 VAL A C 1
ATOM 634 O O . VAL A 1 85 ? 0.747 -14.926 -6.153 1.00 95.88 85 VAL A O 1
ATOM 637 N N . HIS A 1 86 ? 1.547 -13.274 -4.854 1.00 97.25 86 HIS A N 1
ATOM 638 C CA . HIS A 1 86 ? 1.265 -13.931 -3.583 1.00 97.25 86 HIS A CA 1
ATOM 639 C C . HIS A 1 86 ? 0.972 -12.910 -2.482 1.00 97.25 86 HIS A C 1
ATOM 641 O O . HIS A 1 86 ? 1.487 -11.792 -2.515 1.00 97.25 86 HIS A O 1
ATOM 647 N N . TYR A 1 87 ? 0.159 -13.317 -1.512 1.00 97.81 87 TYR A N 1
ATOM 648 C CA . TYR A 1 87 ? -0.158 -12.548 -0.317 1.00 97.81 87 TYR A CA 1
ATOM 649 C C . TYR A 1 87 ? 0.102 -13.421 0.902 1.00 97.81 87 TYR A C 1
ATOM 651 O O . TYR A 1 87 ? -0.463 -14.510 0.995 1.00 97.81 87 TYR A O 1
ATOM 659 N N . ASP A 1 88 ? 0.891 -12.904 1.833 1.00 98.19 88 ASP A N 1
ATOM 660 C CA . ASP A 1 88 ? 0.925 -13.390 3.206 1.00 98.19 88 ASP A CA 1
ATOM 661 C C . ASP A 1 88 ? 0.093 -12.428 4.060 1.00 98.19 88 ASP A C 1
ATOM 663 O O . ASP A 1 88 ? 0.328 -11.216 4.036 1.00 98.19 88 ASP A O 1
ATOM 667 N N . VAL A 1 89 ? -0.942 -12.944 4.723 1.00 98.19 89 VAL A N 1
ATOM 668 C CA . VAL A 1 89 ? -1.929 -12.147 5.461 1.00 98.19 89 VAL A CA 1
ATOM 669 C C . VAL A 1 89 ? -2.018 -12.672 6.881 1.00 98.19 89 VAL A C 1
ATOM 671 O O . VAL A 1 89 ? -2.492 -13.784 7.116 1.00 98.19 89 VAL A O 1
ATOM 674 N N . GLU A 1 90 ? -1.654 -11.824 7.835 1.00 98.31 90 GLU A N 1
ATOM 675 C CA . GLU A 1 90 ? -1.803 -12.097 9.256 1.00 98.31 90 GLU A CA 1
ATOM 676 C C . GLU A 1 90 ? -2.915 -11.223 9.833 1.00 98.31 90 GLU A C 1
ATOM 678 O O . GLU A 1 90 ? -2.915 -10.001 9.670 1.00 98.31 90 GLU A O 1
ATOM 683 N N . LEU A 1 91 ? -3.863 -11.840 10.539 1.00 97.69 91 LEU A N 1
ATOM 684 C CA . LEU A 1 91 ? -4.964 -11.135 11.185 1.00 97.69 91 LEU A CA 1
ATOM 685 C C . LEU A 1 91 ? -5.080 -11.563 12.646 1.00 97.69 91 LEU A C 1
ATOM 687 O O . LEU A 1 91 ? -5.227 -12.742 12.957 1.00 97.69 91 LEU A O 1
ATOM 691 N N . THR A 1 92 ? -5.085 -10.583 13.541 1.00 97.44 92 THR A N 1
ATOM 692 C CA . THR A 1 92 ? -5.334 -10.750 14.974 1.00 97.44 92 THR A CA 1
ATOM 693 C C . THR A 1 92 ? -6.664 -10.077 15.327 1.00 97.44 92 THR A C 1
ATOM 695 O O . THR A 1 92 ? -6.686 -8.888 15.674 1.00 97.44 92 THR A O 1
ATOM 698 N N . PRO A 1 93 ? -7.797 -10.794 15.208 1.00 96.62 93 PRO A N 1
ATOM 699 C CA . PRO A 1 93 ? -9.095 -10.269 15.604 1.00 96.62 93 PRO A CA 1
ATOM 700 C C . PRO A 1 93 ? -9.221 -10.189 17.131 1.00 96.62 93 PRO A C 1
ATOM 702 O O . PRO A 1 93 ? -8.819 -11.095 17.860 1.00 96.62 93 PRO A O 1
ATOM 705 N N . ARG A 1 94 ? -9.836 -9.112 17.615 1.00 96.50 94 ARG A N 1
ATOM 706 C CA . ARG A 1 94 ? -10.259 -8.915 19.004 1.00 96.50 94 ARG A CA 1
ATOM 707 C C . ARG A 1 94 ? -11.776 -8.949 19.053 1.00 96.50 94 ARG A C 1
ATOM 709 O O . ARG A 1 94 ? -12.447 -8.038 18.568 1.00 96.50 94 ARG A O 1
ATOM 716 N N . LEU A 1 95 ? -12.307 -10.033 19.603 1.00 95.56 95 LEU A N 1
ATOM 717 C CA . LEU A 1 95 ? -13.746 -10.303 19.627 1.00 95.56 95 LEU A CA 1
ATOM 718 C C . LEU A 1 95 ? -14.425 -9.790 20.905 1.00 95.56 95 LEU A C 1
ATOM 720 O O . LEU A 1 95 ? -15.645 -9.851 21.023 1.00 95.56 95 LEU A O 1
ATOM 724 N N . ASP A 1 96 ? -13.653 -9.282 21.862 1.00 92.06 96 ASP A N 1
ATOM 725 C CA . ASP A 1 96 ? -14.142 -8.733 23.115 1.00 92.06 96 ASP A CA 1
ATOM 726 C C . ASP A 1 96 ? -14.469 -7.234 22.988 1.00 92.06 96 ASP A C 1
ATOM 728 O O . ASP A 1 96 ? -13.655 -6.393 22.602 1.00 92.06 96 ASP A O 1
ATOM 732 N N . GLY A 1 97 ? -15.711 -6.877 23.315 1.00 87.31 97 GLY A N 1
ATOM 733 C CA . GLY A 1 97 ? -16.167 -5.490 23.363 1.00 87.31 97 GLY A CA 1
ATOM 734 C C . GLY A 1 97 ? -16.357 -4.845 21.988 1.00 87.31 97 GLY A C 1
ATOM 735 O O . GLY A 1 97 ? -17.468 -4.824 21.469 1.00 87.31 97 GLY A O 1
ATOM 736 N N . LYS A 1 98 ? -15.298 -4.237 21.436 1.00 89.38 98 LYS A N 1
ATOM 737 C CA . LYS A 1 98 ? -15.387 -3.305 20.289 1.00 89.38 98 LYS A CA 1
ATOM 738 C C . LYS A 1 98 ? -15.277 -3.957 18.904 1.00 89.38 98 LYS A C 1
ATOM 740 O O . LYS A 1 98 ? -15.399 -3.228 17.927 1.00 89.38 98 LYS A O 1
ATOM 745 N N . PHE A 1 99 ? -15.054 -5.271 18.817 1.00 94.19 99 PHE A N 1
ATOM 746 C CA . PHE A 1 99 ? -14.893 -6.011 17.553 1.00 94.19 99 PHE A CA 1
ATOM 747 C C . PHE A 1 99 ? -13.892 -5.348 16.593 1.00 94.19 99 PHE A C 1
ATOM 749 O O . PHE A 1 99 ? -14.253 -4.853 15.526 1.00 94.19 99 PHE A O 1
ATOM 756 N N . THR A 1 100 ? -12.622 -5.314 16.992 1.00 96.06 100 THR A N 1
ATOM 757 C CA . THR A 1 100 ? -11.536 -4.731 16.190 1.00 96.06 100 THR A CA 1
ATOM 758 C C . THR A 1 100 ? -10.583 -5.810 15.696 1.00 96.06 100 THR A C 1
ATOM 760 O O . THR A 1 100 ? -10.659 -6.964 16.110 1.00 96.06 100 THR A O 1
ATOM 763 N N . PHE A 1 101 ? -9.663 -5.458 14.808 1.00 96.75 101 PHE A N 1
ATOM 764 C CA . PHE A 1 101 ? -8.570 -6.340 14.421 1.00 96.75 101 PHE A CA 1
ATOM 765 C C . PHE A 1 101 ? -7.308 -5.525 14.173 1.00 96.75 101 PHE A C 1
ATOM 767 O O . PHE A 1 101 ? -7.377 -4.358 13.792 1.00 96.75 101 PHE A O 1
ATOM 774 N N . ASN A 1 102 ? -6.168 -6.175 14.371 1.00 97.19 102 ASN A N 1
ATOM 775 C CA . ASN A 1 102 ? -4.886 -5.737 13.839 1.00 97.19 102 ASN A CA 1
ATOM 776 C C . ASN A 1 102 ? -4.408 -6.785 12.837 1.00 97.19 102 ASN A C 1
ATOM 778 O O . ASN A 1 102 ? -4.883 -7.920 12.853 1.00 97.19 102 ASN A O 1
ATOM 782 N N . GLY A 1 103 ? -3.458 -6.429 11.989 1.00 97.38 103 GLY A N 1
ATOM 783 C CA . GLY A 1 103 ? -2.887 -7.379 11.052 1.00 97.38 103 GLY A CA 1
ATOM 784 C C . GLY A 1 103 ? -1.739 -6.786 10.264 1.00 97.38 103 GLY A C 1
ATOM 785 O O . GLY A 1 103 ? -1.444 -5.596 10.377 1.00 97.38 103 GLY A O 1
ATOM 786 N N . SER A 1 104 ? -1.117 -7.636 9.464 1.00 98.06 104 SER A N 1
ATOM 787 C CA . SER A 1 104 ? -0.094 -7.255 8.503 1.00 98.06 104 SER A CA 1
ATOM 788 C C . SER A 1 104 ? -0.356 -7.971 7.182 1.00 98.06 104 SER A C 1
ATOM 790 O O . SER A 1 104 ? -1.008 -9.018 7.134 1.00 98.06 104 SER A O 1
ATOM 792 N N . VAL A 1 105 ? 0.105 -7.367 6.091 1.00 98.06 105 VAL A N 1
ATOM 793 C CA . VAL A 1 105 ? 0.047 -7.983 4.771 1.00 98.06 105 VAL A CA 1
ATOM 794 C C . VAL A 1 105 ? 1.374 -7.777 4.060 1.00 98.06 105 VAL A C 1
ATOM 796 O O . VAL A 1 105 ? 1.830 -6.645 3.906 1.00 98.06 105 VAL A O 1
ATOM 799 N N . ALA A 1 106 ? 1.980 -8.870 3.606 1.00 97.81 106 ALA A N 1
ATOM 800 C CA . ALA A 1 106 ? 3.117 -8.842 2.700 1.00 97.81 106 ALA A CA 1
ATOM 801 C C . ALA A 1 106 ? 2.645 -9.269 1.308 1.00 97.81 106 ALA A C 1
ATOM 803 O O . ALA A 1 106 ? 2.088 -10.352 1.126 1.00 97.81 106 ALA A O 1
ATOM 804 N N . ILE A 1 107 ? 2.844 -8.398 0.318 1.00 97.62 107 ILE A N 1
ATOM 805 C CA . ILE A 1 107 ? 2.371 -8.619 -1.050 1.00 97.62 107 ILE A CA 1
ATOM 806 C C . ILE A 1 107 ? 3.574 -8.825 -1.958 1.00 97.62 107 ILE A C 1
ATOM 808 O O . ILE A 1 107 ? 4.322 -7.886 -2.231 1.00 97.62 107 ILE A O 1
ATOM 812 N N . LEU A 1 108 ? 3.728 -10.036 -2.488 1.00 96.12 108 LEU A N 1
ATOM 813 C CA . LEU A 1 108 ? 4.672 -10.283 -3.567 1.00 96.12 108 LEU A CA 1
ATOM 814 C C . LEU A 1 108 ? 4.047 -9.812 -4.879 1.00 96.12 108 LEU A C 1
ATOM 816 O O . LEU A 1 108 ? 3.048 -10.371 -5.340 1.00 96.12 108 LEU A O 1
ATOM 820 N N . VAL A 1 109 ? 4.651 -8.800 -5.494 1.00 95.38 109 VAL A N 1
ATOM 821 C CA . VAL A 1 109 ? 4.202 -8.233 -6.769 1.00 95.38 109 VAL A CA 1
ATOM 822 C C . VAL A 1 109 ? 5.251 -8.429 -7.855 1.00 95.38 109 VAL A C 1
ATOM 824 O O . VAL A 1 109 ? 6.448 -8.279 -7.632 1.00 95.38 109 VAL A O 1
ATOM 827 N N . ARG A 1 110 ? 4.790 -8.719 -9.071 1.00 95.06 110 ARG A N 1
ATOM 828 C CA . ARG A 1 110 ? 5.602 -8.675 -10.284 1.00 95.06 110 ARG A CA 1
ATOM 829 C C . ARG A 1 110 ? 5.394 -7.334 -10.969 1.00 95.06 110 ARG A C 1
ATOM 831 O O . ARG A 1 110 ? 4.278 -7.010 -11.380 1.00 95.06 110 ARG A O 1
ATOM 838 N N . CYS A 1 111 ? 6.473 -6.586 -11.152 1.00 95.62 111 CYS A N 1
ATOM 839 C CA . CYS A 1 111 ? 6.459 -5.365 -11.943 1.00 95.62 111 CYS A CA 1
ATOM 840 C C . CYS A 1 111 ? 6.436 -5.718 -13.439 1.00 95.62 111 CYS A C 1
ATOM 842 O O . CYS A 1 111 ? 7.415 -6.215 -13.985 1.00 95.62 111 CYS A O 1
ATOM 844 N N . ALA A 1 112 ? 5.291 -5.535 -14.095 1.00 95.38 112 ALA A N 1
ATOM 845 C CA . ALA A 1 112 ? 5.114 -5.782 -15.524 1.00 95.38 112 ALA A CA 1
ATOM 846 C C . ALA A 1 112 ? 5.535 -4.581 -16.385 1.00 95.38 112 ALA A C 1
ATOM 848 O O . ALA A 1 112 ? 5.914 -4.765 -17.539 1.00 95.38 112 ALA A O 1
ATOM 849 N N . LEU A 1 113 ? 5.448 -3.369 -15.832 1.00 96.12 113 LEU A N 1
ATOM 850 C CA . LEU A 1 113 ? 5.853 -2.115 -16.466 1.00 96.12 113 LEU A CA 1
ATOM 851 C C . LEU A 1 113 ? 6.509 -1.225 -15.416 1.00 96.12 113 LEU A C 1
ATOM 853 O O . LEU A 1 113 ? 5.967 -1.102 -14.317 1.00 96.12 113 LEU A O 1
ATOM 857 N N . GLU A 1 114 ? 7.615 -0.578 -15.787 1.00 96.06 114 GLU A N 1
ATOM 858 C CA . GLU A 1 114 ? 8.317 0.376 -14.926 1.00 96.06 114 GLU A CA 1
ATOM 859 C C . GLU A 1 114 ? 7.336 1.404 -14.343 1.00 96.06 114 GLU A C 1
ATOM 861 O O . GLU A 1 114 ? 6.496 1.965 -15.056 1.00 96.06 114 GLU A O 1
ATOM 866 N N . THR A 1 115 ? 7.403 1.625 -13.028 1.00 96.38 115 THR A N 1
ATOM 867 C CA . THR A 1 115 ? 6.425 2.470 -12.341 1.00 96.38 115 THR A CA 1
ATOM 868 C C . THR A 1 115 ? 6.988 3.163 -11.109 1.00 96.38 115 THR A C 1
ATOM 870 O O . THR A 1 115 ? 7.849 2.631 -10.416 1.00 96.38 115 THR A O 1
ATOM 873 N N . TRP A 1 116 ? 6.461 4.355 -10.833 1.00 96.56 116 TRP A N 1
ATOM 874 C CA . TRP A 1 116 ? 6.870 5.245 -9.741 1.00 96.56 116 TRP A CA 1
ATOM 875 C C . TRP A 1 116 ? 5.931 5.187 -8.536 1.00 96.56 116 TRP A C 1
ATOM 877 O O . TRP A 1 116 ? 6.114 5.916 -7.563 1.00 96.56 116 TRP A O 1
ATOM 887 N N . ASN A 1 117 ? 4.884 4.369 -8.605 1.00 96.00 117 ASN A N 1
ATOM 888 C CA . ASN A 1 117 ? 3.961 4.209 -7.500 1.00 96.00 117 ASN A CA 1
ATOM 889 C C . ASN A 1 117 ? 3.474 2.771 -7.365 1.00 96.00 117 ASN A C 1
ATOM 891 O O . ASN A 1 117 ? 3.430 2.002 -8.325 1.00 96.00 117 ASN A O 1
ATOM 895 N N . VAL A 1 118 ? 3.079 2.441 -6.142 1.00 97.19 118 VAL A N 1
ATOM 896 C CA . VAL A 1 118 ? 2.305 1.244 -5.835 1.00 97.19 118 VAL A CA 1
ATOM 897 C C . VAL A 1 118 ? 0.901 1.720 -5.494 1.00 97.19 118 VAL A C 1
ATOM 899 O O . VAL A 1 118 ? 0.715 2.456 -4.528 1.00 97.19 118 VAL A O 1
ATOM 902 N N . THR A 1 119 ? -0.081 1.344 -6.314 1.00 97.19 119 THR A N 1
ATOM 903 C CA . THR A 1 119 ? -1.491 1.682 -6.080 1.00 97.19 119 THR A CA 1
ATOM 904 C C . THR A 1 119 ? -2.260 0.414 -5.737 1.00 97.19 119 THR A C 1
ATOM 906 O O . THR A 1 119 ? -2.221 -0.557 -6.493 1.00 97.19 119 THR A O 1
ATOM 909 N N . LEU A 1 120 ? -2.955 0.425 -4.604 1.00 97.25 120 LEU A N 1
ATOM 910 C CA . LEU A 1 120 ? -3.721 -0.699 -4.063 1.00 97.25 120 LEU A CA 1
ATOM 911 C C . LEU A 1 120 ? -5.122 -0.226 -3.686 1.00 97.25 120 LEU A C 1
ATOM 913 O O . LEU A 1 120 ? -5.348 0.969 -3.520 1.00 97.25 120 LEU A O 1
ATOM 917 N N . HIS A 1 121 ? -6.059 -1.153 -3.510 1.00 97.50 121 HIS A N 1
ATOM 918 C CA . HIS A 1 121 ? -7.340 -0.809 -2.902 1.00 97.50 121 HIS A CA 1
ATOM 919 C C . HIS A 1 121 ? -7.245 -0.786 -1.376 1.00 97.50 121 HIS A C 1
ATOM 921 O O . HIS A 1 121 ? -6.650 -1.682 -0.780 1.00 97.50 121 HIS A O 1
ATOM 927 N N . ILE A 1 122 ? -7.880 0.208 -0.754 1.00 97.31 122 ILE A N 1
ATOM 928 C CA . ILE A 1 122 ? -8.035 0.310 0.699 1.00 97.31 122 ILE A CA 1
ATOM 929 C C . ILE A 1 122 ? -9.406 0.885 1.046 1.00 97.31 122 ILE A C 1
ATOM 931 O O . ILE A 1 122 ? -9.903 1.788 0.372 1.00 97.31 122 ILE A O 1
ATOM 935 N N . LYS A 1 123 ? -10.028 0.362 2.103 1.00 96.88 123 LYS A N 1
ATOM 936 C CA . LYS A 1 123 ? -11.299 0.875 2.607 1.00 96.88 123 LYS A CA 1
ATOM 937 C C . LYS A 1 123 ? -11.448 0.576 4.093 1.00 96.88 123 LYS A C 1
ATOM 939 O O . LYS A 1 123 ? -11.319 -0.577 4.486 1.00 96.88 123 LYS A O 1
ATOM 944 N N . ASP A 1 124 ? -11.769 1.602 4.879 1.00 95.31 124 ASP A N 1
ATOM 945 C CA . ASP A 1 124 ? -12.063 1.493 6.315 1.00 95.31 124 ASP A CA 1
ATOM 946 C C . ASP A 1 124 ? -10.938 0.805 7.126 1.00 95.31 124 ASP A C 1
ATOM 948 O O . ASP A 1 124 ? -11.193 0.134 8.124 1.00 95.31 124 ASP A O 1
ATOM 952 N N . LEU A 1 125 ? -9.681 0.987 6.697 1.00 96.06 125 LEU A N 1
ATOM 953 C CA . LEU A 1 125 ? -8.472 0.509 7.375 1.00 96.06 125 LEU A CA 1
ATOM 954 C C . LEU A 1 125 ? -7.623 1.700 7.823 1.00 96.06 125 LEU A C 1
ATOM 956 O O . LEU A 1 125 ? -7.571 2.714 7.137 1.00 96.06 125 LEU A O 1
ATOM 960 N N . ASN A 1 126 ? -6.933 1.560 8.955 1.00 95.06 126 ASN A N 1
ATOM 961 C CA . ASN A 1 126 ? -5.941 2.532 9.405 1.00 95.06 126 ASN A CA 1
ATOM 962 C C . ASN A 1 126 ? -4.537 1.958 9.197 1.00 95.06 126 ASN A C 1
ATOM 964 O O . ASN A 1 126 ? -4.138 1.038 9.913 1.00 95.06 126 ASN A O 1
ATOM 968 N N . VAL A 1 127 ? -3.796 2.502 8.233 1.00 95.12 127 VAL A N 1
ATOM 969 C CA . VAL A 1 127 ? -2.431 2.064 7.921 1.00 95.12 127 VAL A CA 1
ATOM 970 C C . VAL A 1 127 ? -1.458 2.665 8.931 1.00 95.12 127 VAL A C 1
ATOM 972 O O . VAL A 1 127 ? -1.378 3.881 9.075 1.00 95.12 127 VAL A O 1
ATOM 975 N N . SER A 1 128 ? -0.733 1.816 9.659 1.00 94.50 128 SER A N 1
ATOM 976 C CA . SER A 1 128 ? 0.287 2.261 10.617 1.00 94.50 128 SER A CA 1
ATOM 977 C C . SER A 1 128 ? 1.672 2.402 9.995 1.00 94.50 128 SER A C 1
ATOM 979 O O . SER A 1 128 ? 2.433 3.264 10.418 1.00 94.50 128 SER A O 1
ATOM 981 N N . ASP A 1 129 ? 2.001 1.549 9.025 1.00 94.88 129 ASP A N 1
ATOM 982 C CA . ASP A 1 129 ? 3.312 1.499 8.383 1.00 94.88 129 ASP A CA 1
ATOM 983 C C . ASP A 1 129 ? 3.199 0.918 6.968 1.00 94.88 129 ASP A C 1
ATOM 985 O O . ASP A 1 129 ? 2.307 0.112 6.689 1.00 94.88 129 ASP A O 1
ATOM 989 N N . VAL A 1 130 ? 4.103 1.343 6.085 1.00 95.81 130 VAL A N 1
ATOM 990 C CA . VAL A 1 130 ? 4.236 0.839 4.717 1.00 95.81 130 VAL A CA 1
ATOM 991 C C . VAL A 1 130 ? 5.717 0.738 4.388 1.00 95.81 130 VAL A C 1
ATOM 993 O O . VAL A 1 130 ? 6.467 1.694 4.559 1.00 95.81 130 VAL A O 1
ATOM 996 N N . SER A 1 131 ? 6.131 -0.391 3.821 1.00 95.69 131 SER A N 1
ATOM 997 C CA . SER A 1 131 ? 7.467 -0.549 3.256 1.00 95.69 131 SER A CA 1
ATOM 998 C C . SER A 1 131 ? 7.395 -1.205 1.883 1.00 95.69 131 SER A C 1
ATOM 1000 O O . SER A 1 131 ? 6.484 -1.977 1.582 1.00 95.69 131 SER A O 1
ATOM 1002 N N . VAL A 1 132 ? 8.351 -0.855 1.024 1.00 96.12 132 VAL A N 1
ATOM 1003 C CA . VAL A 1 132 ? 8.491 -1.426 -0.315 1.00 96.12 132 VAL A CA 1
ATOM 1004 C C . VAL A 1 132 ? 9.921 -1.926 -0.458 1.00 96.12 132 VAL A C 1
ATOM 1006 O O . VAL A 1 132 ? 10.877 -1.225 -0.119 1.00 96.12 132 VAL A O 1
ATOM 1009 N N . SER A 1 133 ? 10.075 -3.151 -0.942 1.00 94.50 133 SER A N 1
ATOM 1010 C CA . SER A 1 133 ? 11.363 -3.751 -1.270 1.00 94.50 133 SER A CA 1
ATOM 1011 C C . SER A 1 133 ? 11.323 -4.320 -2.682 1.00 94.50 133 SER A C 1
ATOM 1013 O O . SER A 1 133 ? 10.282 -4.742 -3.184 1.00 94.50 133 SER A O 1
ATOM 1015 N N . GLU A 1 134 ? 12.473 -4.292 -3.340 1.00 91.88 134 GLU A N 1
ATOM 1016 C CA . GLU A 1 134 ? 12.679 -4.856 -4.665 1.00 91.88 134 GLU A CA 1
ATOM 1017 C C . GLU A 1 134 ? 13.652 -6.025 -4.541 1.00 91.88 134 GLU A C 1
ATOM 1019 O O . GLU A 1 134 ? 14.769 -5.855 -4.050 1.00 91.88 134 GLU A O 1
ATOM 1024 N N . SER A 1 135 ? 13.220 -7.209 -4.970 1.00 88.00 135 SER A N 1
ATOM 1025 C CA . SER A 1 135 ? 14.050 -8.413 -4.973 1.00 88.00 135 SER A CA 1
ATOM 1026 C C . SER A 1 135 ? 14.672 -8.605 -6.350 1.00 88.00 135 SER A C 1
ATOM 1028 O O . SER A 1 135 ? 13.955 -8.771 -7.338 1.00 88.00 135 SER A O 1
ATOM 1030 N N . ASN A 1 136 ? 16.003 -8.576 -6.418 1.00 82.19 136 ASN A N 1
ATOM 1031 C CA . ASN A 1 136 ? 16.770 -8.771 -7.646 1.00 82.19 136 ASN A CA 1
ATOM 1032 C C . ASN A 1 136 ? 17.790 -9.906 -7.467 1.00 82.19 136 ASN A C 1
ATOM 1034 O O . ASN A 1 136 ? 18.002 -10.410 -6.368 1.00 82.19 136 ASN A O 1
ATOM 1038 N N . ALA A 1 137 ? 18.497 -10.281 -8.538 1.00 75.25 137 ALA A N 1
ATOM 1039 C CA . ALA A 1 137 ? 19.555 -11.301 -8.478 1.00 75.25 137 ALA A CA 1
ATOM 1040 C C . ALA A 1 137 ? 20.690 -10.971 -7.479 1.00 75.25 137 ALA A C 1
ATOM 1042 O O . ALA A 1 137 ? 21.420 -11.864 -7.062 1.00 75.25 137 ALA A O 1
ATOM 1043 N N . ALA A 1 138 ? 20.833 -9.696 -7.097 1.00 75.50 138 ALA A N 1
ATOM 1044 C CA . ALA A 1 138 ? 21.784 -9.217 -6.094 1.00 75.50 138 ALA A CA 1
ATOM 1045 C C . ALA A 1 138 ? 21.252 -9.278 -4.643 1.00 75.50 138 ALA A C 1
ATOM 1047 O O . ALA A 1 138 ? 21.987 -8.935 -3.720 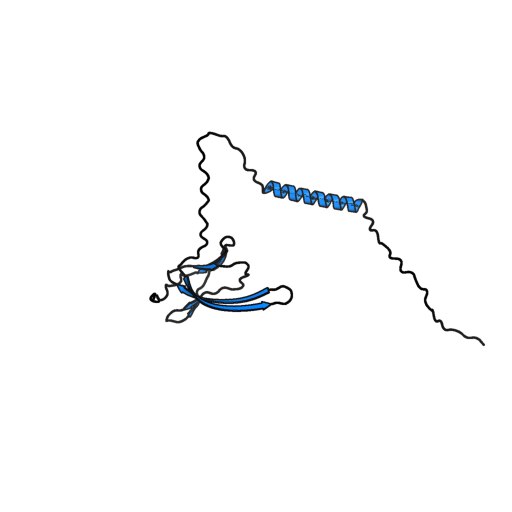1.00 75.50 138 ALA A O 1
ATOM 1048 N N . GLY A 1 139 ? 20.001 -9.705 -4.443 1.00 83.19 139 GLY A N 1
ATOM 1049 C CA . GLY A 1 139 ? 19.299 -9.712 -3.160 1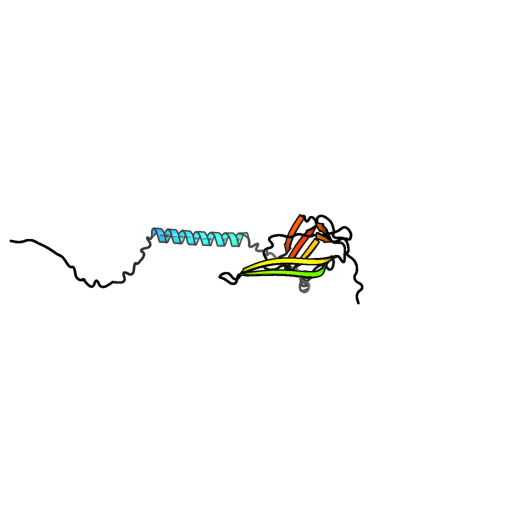.00 83.19 139 GLY A CA 1
ATOM 1050 C C . GLY A 1 139 ? 18.198 -8.652 -3.064 1.00 83.19 139 GLY A C 1
ATOM 1051 O O . GLY A 1 139 ? 17.909 -7.929 -4.024 1.00 83.19 139 GLY A O 1
ATOM 1052 N N . ASP A 1 140 ? 17.589 -8.571 -1.882 1.00 86.88 140 ASP A N 1
ATOM 1053 C CA . ASP A 1 140 ? 16.503 -7.638 -1.590 1.00 86.88 140 ASP A CA 1
ATOM 1054 C C . ASP A 1 140 ? 17.053 -6.248 -1.262 1.00 86.88 140 ASP A C 1
ATOM 1056 O O . ASP A 1 140 ? 17.952 -6.084 -0.437 1.00 86.88 140 ASP A O 1
ATOM 1060 N N . SER A 1 141 ? 16.498 -5.228 -1.911 1.00 89.75 141 SER A N 1
ATOM 1061 C CA . SER A 1 141 ? 16.865 -3.827 -1.719 1.00 89.75 141 SER A CA 1
ATOM 1062 C C . SER A 1 141 ? 15.650 -3.018 -1.289 1.00 89.75 141 SER A C 1
ATOM 1064 O O . SER A 1 141 ? 14.618 -3.028 -1.959 1.00 89.75 141 SER A O 1
ATOM 1066 N N . HIS A 1 142 ? 15.769 -2.279 -0.186 1.00 93.38 142 HIS A N 1
ATOM 1067 C CA . HIS A 1 142 ? 14.711 -1.373 0.250 1.00 93.38 142 HIS A CA 1
ATOM 1068 C C . HIS A 1 142 ? 14.504 -0.244 -0.772 1.00 93.38 142 HIS A C 1
ATOM 1070 O O . HIS A 1 142 ? 15.466 0.341 -1.279 1.00 93.38 142 HIS A O 1
ATOM 1076 N N . VAL A 1 143 ? 13.243 0.054 -1.082 1.00 93.50 143 VAL A N 1
ATOM 1077 C CA . VAL A 1 143 ? 12.846 1.134 -1.984 1.00 93.50 143 VAL A CA 1
ATOM 1078 C C . VAL A 1 143 ? 12.294 2.267 -1.138 1.00 93.50 143 VAL A C 1
ATOM 1080 O O . VAL A 1 143 ? 11.232 2.150 -0.527 1.00 93.50 143 VAL A O 1
ATOM 1083 N N . GLU A 1 144 ? 13.019 3.380 -1.119 1.00 93.38 144 GLU A N 1
ATOM 1084 C CA . GLU A 1 144 ? 12.570 4.565 -0.405 1.00 93.38 144 GLU A CA 1
ATOM 1085 C C . GLU A 1 144 ? 11.322 5.158 -1.080 1.00 93.38 144 GLU A C 1
ATOM 1087 O O . GLU A 1 144 ? 11.232 5.261 -2.310 1.00 93.38 144 GLU A O 1
ATOM 1092 N N . HIS A 1 145 ? 10.355 5.562 -0.262 1.00 91.44 145 HIS A N 1
ATOM 1093 C CA . HIS A 1 145 ? 9.120 6.202 -0.694 1.00 91.44 145 HIS A CA 1
ATOM 1094 C C . HIS A 1 145 ? 8.979 7.564 -0.005 1.00 91.44 145 HIS A C 1
ATOM 1096 O O . HIS A 1 145 ? 9.499 7.764 1.091 1.00 91.44 145 HIS A O 1
ATOM 1102 N N . ASP A 1 146 ? 8.326 8.522 -0.664 1.00 84.00 146 ASP A N 1
ATOM 1103 C CA . ASP A 1 146 ? 8.143 9.875 -0.120 1.00 84.00 146 ASP A CA 1
ATOM 1104 C C . ASP A 1 146 ? 7.039 9.898 0.940 1.00 84.00 146 ASP A C 1
ATOM 1106 O O . ASP A 1 146 ? 7.204 10.417 2.040 1.00 84.00 146 ASP A O 1
ATOM 1110 N N . SER A 1 147 ? 5.874 9.378 0.562 1.00 87.38 147 SER A N 1
ATOM 1111 C CA . SER A 1 147 ? 4.665 9.290 1.379 1.00 87.38 147 SER A CA 1
ATOM 1112 C C . SER A 1 147 ? 3.658 8.357 0.704 1.00 87.38 147 SER A C 1
ATOM 1114 O O . SER A 1 147 ? 3.817 7.984 -0.467 1.00 87.38 147 SER A O 1
ATOM 1116 N N . TYR A 1 148 ? 2.608 7.999 1.436 1.00 93.00 148 TYR A N 1
ATOM 1117 C CA . TYR A 1 148 ? 1.413 7.377 0.881 1.00 93.00 148 TYR A CA 1
ATOM 1118 C C . TYR A 1 148 ? 0.188 8.261 1.135 1.00 93.00 148 TYR A C 1
ATOM 1120 O O . TYR A 1 148 ? 0.151 9.012 2.109 1.00 93.00 148 TYR A O 1
ATOM 1128 N N . ASP A 1 149 ? -0.791 8.193 0.238 1.00 93.69 149 ASP A N 1
ATOM 1129 C CA . ASP A 1 149 ? -2.034 8.967 0.305 1.00 93.69 149 ASP A CA 1
ATOM 1130 C C . ASP A 1 149 ? -3.247 8.077 0.011 1.00 93.69 149 ASP A C 1
ATOM 1132 O O . ASP A 1 149 ? -3.125 7.058 -0.677 1.00 93.69 149 ASP A O 1
ATOM 1136 N N . GLU A 1 150 ? -4.415 8.471 0.519 1.00 95.06 150 GLU A N 1
ATOM 1137 C CA . GLU A 1 150 ? -5.671 7.748 0.320 1.00 95.06 150 GLU A CA 1
ATOM 1138 C C . GLU A 1 150 ? -6.667 8.551 -0.523 1.00 95.06 150 GLU A C 1
ATOM 1140 O O . GLU A 1 150 ? -7.243 9.544 -0.068 1.00 95.06 150 GLU A O 1
ATOM 1145 N N . ASP A 1 151 ? -6.984 8.060 -1.724 1.00 94.62 151 ASP A N 1
ATOM 1146 C CA . ASP A 1 151 ? -8.154 8.540 -2.459 1.00 94.62 151 ASP A CA 1
ATOM 1147 C C . ASP A 1 151 ? -9.399 7.818 -1.935 1.00 94.62 151 ASP A C 1
ATOM 1149 O O . ASP A 1 151 ? -9.741 6.716 -2.367 1.00 94.62 151 ASP A O 1
ATOM 1153 N N . LYS A 1 152 ? -10.111 8.460 -1.007 1.00 92.69 152 LYS A N 1
ATOM 1154 C CA . LYS A 1 152 ? -11.327 7.904 -0.391 1.00 92.69 152 LYS A CA 1
ATOM 1155 C C . LYS A 1 152 ? -12.489 7.727 -1.368 1.00 92.69 152 LYS A C 1
ATOM 1157 O O . LYS A 1 152 ? -13.373 6.909 -1.115 1.00 92.69 152 LYS A O 1
ATOM 1162 N N . HIS A 1 153 ? -12.520 8.477 -2.471 1.00 91.88 153 HIS A N 1
ATOM 1163 C CA . HIS A 1 153 ? -13.576 8.337 -3.473 1.00 91.88 153 HIS A CA 1
ATOM 1164 C C . HIS A 1 153 ? -13.353 7.108 -4.352 1.00 91.88 153 HIS A C 1
ATOM 1166 O O . HIS A 1 153 ? -14.322 6.447 -4.723 1.00 91.88 153 HIS A O 1
ATOM 1172 N N . LEU A 1 154 ? -12.094 6.818 -4.686 1.00 93.38 154 LEU A N 1
ATOM 1173 C CA . LEU A 1 154 ? -11.707 5.662 -5.498 1.00 93.38 154 LEU A CA 1
ATOM 1174 C C . LEU A 1 154 ? -11.296 4.442 -4.670 1.00 93.38 154 LEU A C 1
ATOM 1176 O O . LEU A 1 154 ? -11.118 3.365 -5.235 1.00 93.38 154 LEU A O 1
ATOM 1180 N N . GLN A 1 155 ? -11.209 4.599 -3.346 1.00 95.88 155 GLN A N 1
ATOM 1181 C CA . GLN A 1 155 ? -10.748 3.577 -2.407 1.00 95.88 155 GLN A CA 1
ATOM 1182 C C . GLN A 1 155 ? -9.353 3.083 -2.785 1.00 95.88 155 GLN A C 1
ATOM 1184 O O . GLN A 1 155 ? -9.127 1.879 -2.915 1.00 95.88 155 GLN A O 1
ATOM 1189 N N . PHE A 1 156 ? -8.435 4.026 -3.015 1.00 97.12 156 PHE A N 1
ATOM 1190 C CA . PHE A 1 156 ? -7.046 3.736 -3.351 1.00 97.12 156 PHE A CA 1
ATOM 1191 C C . PHE A 1 156 ? -6.094 4.166 -2.245 1.00 97.12 156 PHE A C 1
ATOM 1193 O O . PHE A 1 156 ? -6.206 5.276 -1.741 1.00 97.12 156 PHE A O 1
ATOM 1200 N N . LEU A 1 157 ? -5.118 3.309 -1.955 1.00 97.50 157 LEU A N 1
ATOM 1201 C CA . LEU A 1 157 ? -3.874 3.655 -1.282 1.00 97.50 157 LEU A CA 1
ATOM 1202 C C . LEU A 1 157 ? -2.803 3.839 -2.358 1.00 97.50 157 LEU A C 1
ATOM 1204 O O . LEU A 1 157 ? -2.554 2.915 -3.136 1.00 97.50 157 LEU A O 1
ATOM 1208 N N . ILE A 1 158 ? -2.178 5.013 -2.413 1.00 97.25 158 ILE A N 1
ATOM 1209 C CA . ILE A 1 158 ? -1.165 5.361 -3.415 1.00 97.25 158 ILE A CA 1
ATOM 1210 C C . ILE A 1 158 ? 0.154 5.634 -2.702 1.00 97.25 158 ILE A C 1
ATOM 1212 O O . ILE A 1 158 ? 0.301 6.654 -2.037 1.00 97.25 158 ILE A O 1
ATOM 1216 N N . ILE A 1 159 ? 1.130 4.749 -2.881 1.00 97.56 159 ILE A N 1
ATOM 1217 C CA . ILE A 1 159 ? 2.472 4.860 -2.301 1.00 97.56 159 ILE A CA 1
ATOM 1218 C C . ILE A 1 159 ? 3.404 5.428 -3.374 1.00 97.56 159 ILE A C 1
ATOM 1220 O O . ILE A 1 159 ? 3.600 4.794 -4.413 1.00 97.56 159 ILE A O 1
ATOM 1224 N N . LYS A 1 160 ? 3.962 6.624 -3.152 1.00 96.81 160 LYS A N 1
ATOM 1225 C CA . LYS A 1 160 ? 4.839 7.312 -4.117 1.00 96.81 160 LYS A CA 1
ATOM 1226 C C . LYS A 1 160 ? 6.301 6.975 -3.847 1.00 96.81 160 LYS A C 1
ATOM 1228 O O . LYS A 1 160 ? 6.802 7.243 -2.759 1.00 96.81 160 LYS A O 1
ATOM 1233 N N . LEU A 1 161 ? 6.981 6.405 -4.835 1.00 96.31 161 LEU A N 1
ATOM 1234 C CA . LEU A 1 161 ? 8.361 5.939 -4.717 1.00 96.31 161 LEU A CA 1
ATOM 1235 C C . LEU A 1 161 ? 9.344 7.025 -5.168 1.00 96.31 161 LEU A C 1
ATOM 1237 O O . LEU A 1 161 ? 9.073 7.743 -6.129 1.00 96.31 161 LEU A O 1
ATOM 1241 N N . LYS A 1 162 ? 10.519 7.100 -4.530 1.00 95.81 162 LYS A N 1
ATOM 1242 C CA . LYS A 1 162 ? 11.585 8.045 -4.924 1.00 95.81 162 LYS A CA 1
ATOM 1243 C C . LYS A 1 162 ? 12.320 7.640 -6.200 1.00 95.81 162 LYS A C 1
ATOM 1245 O O . LYS A 1 162 ? 12.963 8.466 -6.844 1.00 95.81 162 LYS A O 1
ATOM 1250 N N . ARG A 1 163 ? 12.240 6.358 -6.553 1.00 94.81 163 ARG A N 1
ATOM 1251 C CA . ARG A 1 163 ? 12.782 5.772 -7.781 1.00 94.81 163 ARG A CA 1
ATOM 1252 C C . ARG A 1 163 ? 11.770 4.790 -8.373 1.00 94.81 163 ARG A C 1
ATOM 1254 O O . ARG A 1 163 ? 10.964 4.248 -7.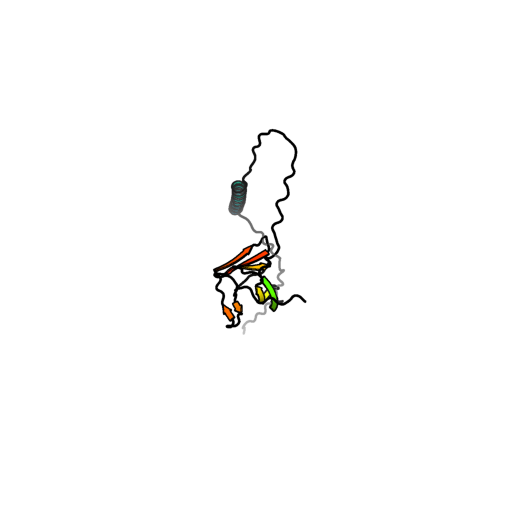613 1.00 94.81 163 ARG A O 1
ATOM 1261 N N . PRO A 1 164 ? 11.817 4.515 -9.683 1.00 95.19 164 PRO A N 1
ATOM 1262 C CA . PRO A 1 164 ? 10.921 3.541 -10.272 1.00 95.19 164 PRO A CA 1
ATOM 1263 C C . PRO A 1 164 ? 11.297 2.109 -9.865 1.00 95.19 164 PRO A C 1
ATOM 1265 O O . PRO A 1 164 ? 12.464 1.809 -9.585 1.00 95.19 164 PRO A O 1
ATOM 1268 N N . LEU A 1 165 ? 10.296 1.228 -9.857 1.00 94.81 165 LEU A N 1
ATOM 1269 C CA . LEU A 1 165 ? 10.483 -0.222 -9.783 1.00 94.81 165 LEU A CA 1
ATOM 1270 C C . LEU A 1 165 ? 10.861 -0.758 -11.160 1.00 94.81 165 LEU A C 1
ATOM 1272 O O . LEU A 1 165 ? 10.185 -0.458 -12.149 1.00 94.81 165 LEU A O 1
ATOM 1276 N N . ALA A 1 166 ? 11.904 -1.581 -11.216 1.00 93.06 166 ALA A N 1
ATOM 1277 C CA . ALA A 1 166 ? 12.347 -2.213 -12.446 1.00 93.06 166 ALA A CA 1
ATOM 1278 C C . ALA A 1 166 ? 11.363 -3.303 -12.891 1.00 93.06 166 ALA A C 1
ATOM 1280 O O . ALA A 1 166 ? 10.678 -3.927 -12.079 1.00 93.06 166 ALA A O 1
ATOM 1281 N N . VAL A 1 167 ? 11.292 -3.547 -14.200 1.00 94.25 167 VAL A N 1
ATOM 1282 C CA . VAL A 1 167 ? 10.464 -4.624 -14.758 1.00 94.25 167 VAL A CA 1
ATOM 1283 C C . VAL A 1 167 ? 11.024 -5.978 -14.318 1.00 94.25 167 VAL A C 1
ATOM 1285 O O . VAL A 1 167 ? 12.201 -6.273 -14.521 1.00 94.25 167 VAL A O 1
ATOM 1288 N N . GLY A 1 168 ? 10.165 -6.803 -13.723 1.00 87.38 168 GLY A N 1
ATOM 1289 C CA . GLY A 1 168 ? 10.510 -8.143 -13.266 1.00 87.38 168 GLY A CA 1
ATOM 1290 C C . GLY A 1 168 ? 10.491 -9.184 -14.395 1.00 87.38 168 GLY A C 1
ATOM 1291 O O . GLY A 1 168 ? 9.991 -8.917 -15.492 1.00 87.38 168 GLY A O 1
ATOM 1292 N N . PRO A 1 169 ? 10.984 -10.408 -14.133 1.00 84.38 169 PRO A N 1
ATOM 1293 C CA . PRO A 1 169 ? 10.997 -11.489 -15.113 1.00 84.38 169 PRO A CA 1
ATOM 1294 C C . PRO A 1 169 ? 9.600 -11.782 -15.670 1.00 84.38 169 PRO A C 1
ATOM 1296 O O . PRO A 1 169 ? 8.605 -11.782 -14.940 1.00 84.38 169 PRO A O 1
ATOM 1299 N N . THR A 1 170 ? 9.512 -12.060 -16.970 1.00 77.62 170 THR A N 1
ATOM 1300 C CA . THR A 1 170 ? 8.267 -12.527 -17.583 1.00 77.62 170 THR A CA 1
ATOM 1301 C C . THR A 1 170 ? 8.149 -14.030 -17.367 1.00 77.62 170 THR A C 1
ATOM 1303 O O . THR A 1 170 ? 8.971 -14.809 -17.840 1.00 77.62 170 THR A O 1
ATOM 1306 N N . THR A 1 171 ? 7.132 -14.467 -16.629 1.00 63.69 171 THR A N 1
ATOM 1307 C CA . THR A 1 171 ? 6.721 -15.869 -16.686 1.00 63.69 171 THR A CA 1
ATOM 1308 C C . THR A 1 171 ? 6.016 -16.098 -18.025 1.00 63.69 171 THR A C 1
ATOM 1310 O O . THR A 1 171 ? 5.129 -15.311 -18.371 1.00 63.69 171 THR A O 1
ATOM 1313 N N . PRO A 1 172 ? 6.394 -17.127 -18.807 1.00 55.47 172 PRO A N 1
ATOM 1314 C CA . PRO A 1 172 ? 5.667 -17.467 -20.020 1.00 55.47 172 PRO A CA 1
ATOM 1315 C C . PRO A 1 172 ? 4.228 -17.830 -19.643 1.00 55.47 172 PRO A C 1
ATOM 1317 O O . PRO A 1 172 ? 3.997 -18.642 -18.747 1.00 55.47 172 PRO A O 1
ATOM 1320 N N . SER A 1 173 ? 3.262 -17.187 -20.297 1.00 57.75 173 SER A N 1
ATOM 1321 C CA . SER A 1 173 ? 1.851 -17.551 -20.191 1.00 57.75 173 SER A CA 1
ATOM 1322 C C . SER A 1 173 ? 1.671 -18.949 -20.779 1.00 57.75 173 SER A C 1
ATOM 1324 O O . SER A 1 173 ? 1.898 -19.126 -21.979 1.00 57.75 173 SER A O 1
ATOM 1326 N N . GLY A 1 174 ? 1.337 -19.920 -19.929 1.00 41.97 174 GLY A N 1
ATOM 1327 C CA . GLY A 1 174 ? 0.879 -21.246 -20.351 1.00 41.97 174 GLY A CA 1
ATOM 1328 C C . GLY A 1 174 ? -0.545 -21.223 -20.884 1.00 41.97 174 GLY A C 1
ATOM 1329 O O . GLY A 1 174 ? -1.280 -20.261 -20.560 1.00 41.97 174 GLY A O 1
#

Secondary structure (DSSP, 8-state):
--------------------------HHHHHHHHHHHHHHHHHHHHHHHHH---------------PPPPP-----SPPSSEEEEEEEEEEEEE-SSS-EEEEEEEEEEEESS-EEEEEEE--S-------EEEEETTEEEEE-EEEEEEETTTTEEEEEEEEEEPPPPPPP--